Protein AF-A0A523ZE19-F1 (afdb_monomer)

Foldseek 3Di:
DAAQPLLQVLLCLQQVVLLVVLVCCCVPNDPVHNVVSVLSNVRNVLSVQSNCLRHDVDPCSLVSLVVSLVVLVVSLVVCCVPPNCVVVVSSVSSSVSSCVSSCVPPND

Mean predicted aligned error: 6.51 Å

Radius of gyration: 14.27 Å; Cα contacts (8 Å, |Δi|>4): 145; chains: 1; bounding box: 32×23×43 Å

Sequence (108 aa):
MGVSWTGLIGGLLGLGPLAAVGIEFLVNPPDEGRALAALPLAMSVVYLPAIWASVSATPRRRAVLRGVVAVSIAMVFVSLPFLGATLAVILIPATALLAIAGRLAFGR

Nearest PDB structures (foldseek):
  3kav-assembly1_A  TM=5.479E-01  e=4.622E+00  Pseudomonas aeruginosa
  3kaw-assembly1_A  TM=5.008E-01  e=4.185E+00  Pseudomonas aeruginosa
  2kx9-assembly1_A  TM=2.964E-01  e=6.880E+00  Escherichia coli K-12

pLDDT: mean 80.59, std 8.83, range [47.47, 92.25]

Solvent-accessible surface area (backbone atoms only — not comparable to full-atom values): 5437 Å² total; per-residue (Å²): 139,78,63,35,66,50,22,31,52,13,16,46,48,36,20,51,60,28,38,50,54,14,50,42,21,60,77,59,48,53,97,88,34,48,72,62,16,55,55,36,38,58,58,16,55,57,23,49,62,29,33,48,40,14,66,44,91,47,98,54,30,49,60,47,24,44,50,40,31,55,50,47,54,52,45,49,69,64,38,42,89,80,61,40,71,69,53,45,69,46,45,51,59,15,36,51,33,20,27,46,54,30,46,73,45,95,53,129

Secondary structure (DSSP, 8-state):
----HHHHHHHHHHHHHHHHHHHHHHHS--TT-GGGGHHHHHHHHTTHHHHHHHHS--TTHHHHHHHHHHHHHHHHHHHHHHH-HHHHHHHHHHHHHHHHHTTSSS--

Structure (mmCIF, N/CA/C/O backbone):
data_AF-A0A523ZE19-F1
#
_entry.id   AF-A0A523ZE19-F1
#
loop_
_atom_site.group_PDB
_atom_site.id
_atom_site.type_symbol
_atom_site.label_atom_id
_atom_site.label_alt_id
_atom_site.label_comp_id
_atom_site.label_asym_id
_atom_site.label_entity_id
_atom_site.label_seq_id
_atom_site.pdbx_PDB_ins_code
_atom_site.Cartn_x
_atom_site.Cartn_y
_atom_site.Cartn_z
_atom_site.occupancy
_atom_site.B_iso_or_equiv
_atom_site.auth_seq_id
_atom_site.auth_comp_id
_atom_site.auth_asym_id
_atom_site.auth_atom_id
_atom_site.pdbx_PDB_model_num
ATOM 1 N N . MET A 1 1 ? -12.478 10.529 18.650 1.00 52.69 1 MET A N 1
ATOM 2 C CA . MET A 1 1 ? -12.207 9.547 17.574 1.00 52.69 1 MET A CA 1
ATOM 3 C C . MET A 1 1 ? -11.014 10.062 16.787 1.00 52.69 1 MET A C 1
ATOM 5 O O . MET A 1 1 ? -11.136 11.110 16.177 1.00 52.69 1 MET A O 1
ATOM 9 N N . GLY A 1 2 ? -9.845 9.432 16.931 1.00 75.12 2 GLY A N 1
ATOM 10 C CA . GLY A 1 2 ? -8.565 10.002 16.490 1.00 75.12 2 GLY A CA 1
ATOM 11 C C . GLY A 1 2 ? -7.973 9.343 15.244 1.00 75.12 2 GLY A C 1
ATOM 12 O O . GLY A 1 2 ? -8.321 8.208 14.896 1.00 75.12 2 GLY A O 1
ATOM 13 N N . VAL A 1 3 ? -7.051 10.061 14.605 1.00 81.44 3 VAL A N 1
ATOM 14 C CA . VAL A 1 3 ? -6.227 9.604 13.476 1.00 81.44 3 VAL A CA 1
ATOM 15 C C . VAL A 1 3 ? -5.466 8.318 13.842 1.00 81.44 3 VAL A C 1
ATOM 17 O O . VAL A 1 3 ? -4.951 8.192 14.953 1.00 81.44 3 VAL A O 1
ATOM 20 N N . SER A 1 4 ? -5.392 7.338 12.928 1.00 81.94 4 S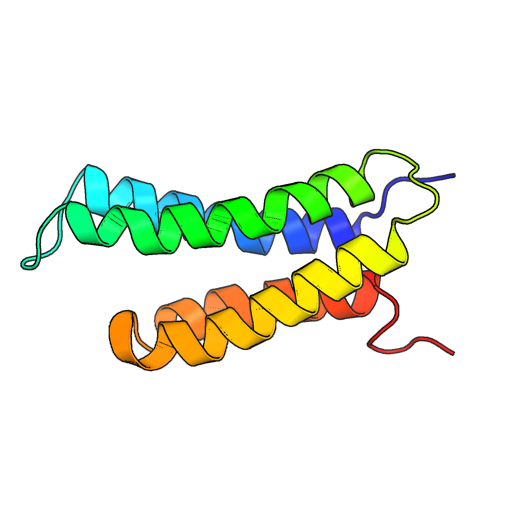ER A N 1
ATOM 21 C CA . SER A 1 4 ? -4.438 6.218 13.064 1.00 81.94 4 SER A CA 1
ATOM 22 C C . SER A 1 4 ? -3.067 6.695 12.638 1.00 81.94 4 SER A C 1
ATOM 24 O O . SER A 1 4 ? -2.780 6.692 11.447 1.00 81.94 4 SER A O 1
ATOM 26 N N . TRP A 1 5 ? -2.187 7.027 13.574 1.00 84.00 5 TRP A N 1
ATOM 27 C CA . TRP A 1 5 ? -0.796 7.288 13.200 1.00 84.00 5 TRP A CA 1
ATOM 28 C C . TRP A 1 5 ? -0.139 6.045 12.589 1.00 84.00 5 TRP A C 1
ATOM 30 O O . TRP A 1 5 ? 0.483 6.134 11.541 1.00 84.00 5 TRP A O 1
ATOM 40 N N . THR A 1 6 ? -0.392 4.858 13.147 1.00 84.38 6 THR A N 1
ATOM 41 C CA . THR A 1 6 ? 0.131 3.584 12.617 1.00 84.38 6 THR A CA 1
ATOM 42 C C . THR A 1 6 ? -0.385 3.242 11.220 1.00 84.38 6 THR A C 1
ATOM 44 O O . THR A 1 6 ? 0.389 2.851 10.354 1.00 84.38 6 THR A O 1
ATOM 47 N N . GLY A 1 7 ? -1.688 3.413 10.983 1.00 82.00 7 GLY A N 1
ATOM 48 C CA . GLY A 1 7 ? -2.305 3.144 9.682 1.00 82.00 7 GLY A CA 1
ATOM 49 C C . GLY A 1 7 ? -1.900 4.173 8.629 1.00 82.00 7 GLY A C 1
ATOM 50 O O . GLY A 1 7 ? -1.692 3.813 7.475 1.00 82.00 7 GLY A O 1
ATOM 51 N N . LEU A 1 8 ? -1.718 5.432 9.040 1.00 86.00 8 LEU A N 1
ATOM 52 C CA . LEU A 1 8 ? -1.244 6.499 8.168 1.00 86.00 8 LEU A CA 1
ATOM 53 C C . LEU A 1 8 ? 0.208 6.257 7.752 1.00 86.00 8 LEU A C 1
ATOM 55 O O . LEU A 1 8 ? 0.499 6.278 6.563 1.00 86.00 8 LEU A O 1
ATOM 59 N N . ILE A 1 9 ? 1.094 5.962 8.708 1.00 86.31 9 ILE A N 1
ATOM 60 C CA . ILE A 1 9 ? 2.505 5.661 8.429 1.00 86.31 9 ILE A CA 1
ATOM 61 C C . ILE A 1 9 ? 2.616 4.406 7.557 1.00 86.31 9 ILE A C 1
ATOM 63 O O . ILE A 1 9 ? 3.327 4.433 6.559 1.00 86.31 9 ILE A O 1
ATOM 67 N N . GLY A 1 10 ? 1.878 3.335 7.871 1.00 84.81 10 GLY A N 1
ATOM 68 C CA . GLY A 1 10 ? 1.862 2.122 7.047 1.00 84.81 10 GLY A CA 1
ATOM 69 C C . GLY A 1 10 ? 1.340 2.369 5.627 1.00 84.81 10 GLY A C 1
ATOM 70 O O . GLY A 1 10 ? 1.920 1.876 4.663 1.00 84.81 10 GLY A O 1
ATOM 71 N N . GLY A 1 11 ? 0.291 3.184 5.483 1.00 85.19 11 GLY A N 1
ATOM 72 C CA . GLY A 1 11 ? -0.246 3.583 4.182 1.00 85.19 11 GLY A CA 1
ATOM 73 C C . GLY A 1 11 ? 0.736 4.426 3.366 1.00 85.19 11 GLY A C 1
ATOM 74 O O . GLY A 1 11 ? 0.937 4.159 2.186 1.00 85.19 11 GLY A O 1
ATOM 75 N N . LEU A 1 12 ? 1.392 5.404 3.992 1.00 88.88 12 LEU A N 1
ATOM 76 C CA . LEU A 1 12 ? 2.381 6.261 3.334 1.00 88.88 12 LEU A CA 1
ATOM 77 C C . LEU A 1 12 ? 3.662 5.503 2.967 1.00 88.88 12 LEU A C 1
ATOM 79 O O . LEU A 1 12 ? 4.198 5.728 1.887 1.00 88.88 12 LEU A O 1
ATOM 83 N N . LEU A 1 13 ? 4.125 4.584 3.819 1.00 86.81 13 LEU A N 1
ATOM 84 C CA . LEU A 1 13 ? 5.277 3.725 3.522 1.00 86.81 13 LEU A CA 1
ATOM 85 C C . LEU A 1 13 ? 4.996 2.725 2.401 1.00 86.81 13 LEU A C 1
ATOM 87 O O . LEU A 1 13 ? 5.922 2.354 1.691 1.00 86.81 13 LEU A O 1
ATOM 91 N N . GLY A 1 14 ? 3.745 2.294 2.232 1.00 84.50 14 GLY A N 1
ATOM 92 C CA . GLY A 1 14 ? 3.349 1.500 1.072 1.00 84.50 14 GLY A CA 1
ATOM 93 C C . GLY A 1 14 ? 3.256 2.348 -0.194 1.00 84.50 14 GLY A C 1
ATOM 94 O O . GLY A 1 14 ? 3.806 1.986 -1.227 1.00 84.50 14 GLY A O 1
ATOM 95 N N . LEU A 1 15 ? 2.603 3.510 -0.111 1.00 89.88 15 LEU A N 1
ATOM 96 C CA . LEU A 1 15 ? 2.358 4.373 -1.265 1.00 89.88 15 LEU A CA 1
ATOM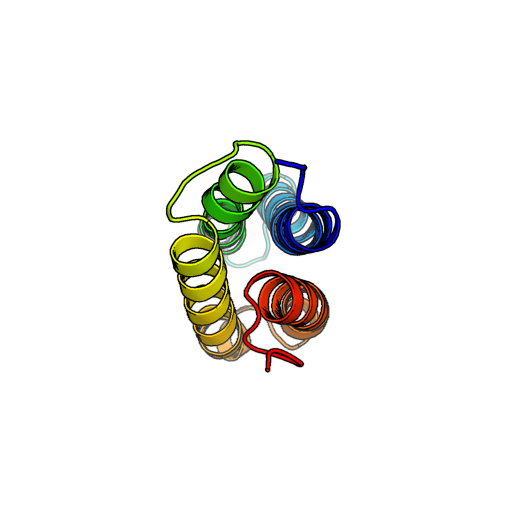 97 C C . LEU A 1 15 ? 3.634 5.026 -1.805 1.00 89.88 15 LEU A C 1
ATOM 99 O O . LEU A 1 15 ? 3.882 4.968 -3.004 1.00 89.88 15 LEU A O 1
ATOM 103 N N . GLY A 1 16 ? 4.415 5.673 -0.939 1.00 89.88 16 GLY A N 1
ATOM 104 C CA . GLY A 1 16 ? 5.497 6.578 -1.333 1.00 89.88 16 GLY A CA 1
ATOM 105 C C . GLY A 1 16 ? 6.568 5.908 -2.196 1.00 89.88 16 GLY A C 1
ATOM 106 O O . GLY A 1 16 ? 6.769 6.338 -3.330 1.00 89.88 16 GLY A O 1
ATOM 107 N N . PRO A 1 17 ? 7.224 4.840 -1.714 1.00 87.81 17 PRO A N 1
ATOM 108 C CA . PRO A 1 17 ? 8.251 4.145 -2.480 1.00 87.81 17 PRO A CA 1
ATOM 109 C C . PRO A 1 17 ? 7.714 3.513 -3.772 1.00 87.81 17 PRO A C 1
ATOM 111 O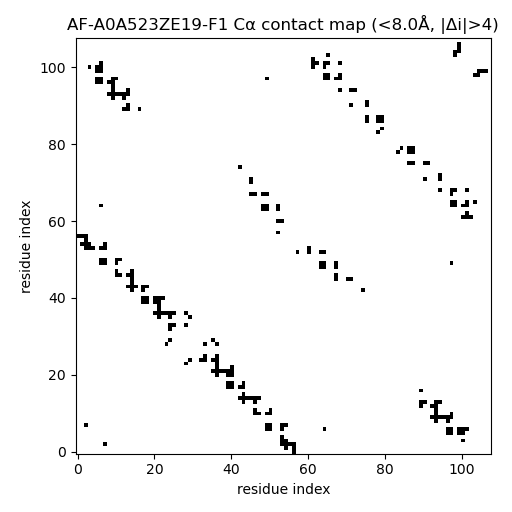 O . PRO A 1 17 ? 8.375 3.592 -4.799 1.00 87.81 17 PRO A O 1
ATOM 114 N N . LEU A 1 18 ? 6.502 2.940 -3.763 1.00 88.25 18 LEU A N 1
ATOM 115 C CA . LEU A 1 18 ? 5.892 2.369 -4.973 1.00 88.25 18 LEU A CA 1
ATOM 116 C C . LEU A 1 18 ? 5.584 3.439 -6.024 1.00 88.25 18 LEU A C 1
ATOM 118 O O . LEU A 1 18 ? 5.856 3.247 -7.207 1.00 88.25 18 LEU A O 1
ATOM 122 N N . ALA A 1 19 ? 5.051 4.583 -5.594 1.00 87.69 19 ALA A N 1
ATOM 123 C CA . ALA A 1 19 ? 4.826 5.717 -6.477 1.00 87.69 19 ALA A CA 1
ATOM 124 C C . ALA A 1 19 ? 6.154 6.253 -7.033 1.00 87.69 19 ALA A C 1
ATOM 126 O O . ALA A 1 19 ? 6.238 6.530 -8.226 1.00 87.69 19 ALA A O 1
ATOM 127 N N . ALA A 1 20 ? 7.198 6.340 -6.200 1.00 88.50 20 ALA A N 1
ATOM 128 C CA . ALA A 1 20 ? 8.527 6.774 -6.622 1.00 88.50 20 ALA A CA 1
ATOM 129 C C . ALA A 1 20 ? 9.127 5.845 -7.690 1.00 88.50 20 ALA A C 1
ATOM 131 O O . ALA A 1 20 ? 9.529 6.337 -8.740 1.00 88.50 20 ALA A O 1
ATOM 132 N N . VAL A 1 21 ? 9.096 4.523 -7.478 1.00 86.69 21 VAL A N 1
ATOM 133 C CA . VAL A 1 21 ? 9.564 3.526 -8.464 1.00 86.69 21 VAL A CA 1
ATOM 134 C C . VAL A 1 21 ? 8.767 3.623 -9.768 1.00 86.69 21 VAL A C 1
ATOM 136 O O . VAL A 1 21 ? 9.329 3.588 -10.858 1.00 86.69 21 VAL A O 1
ATOM 139 N N . GLY A 1 22 ? 7.447 3.791 -9.678 1.00 86.38 22 GLY A N 1
ATOM 140 C CA . GLY A 1 22 ? 6.612 3.968 -10.862 1.00 86.38 22 GLY A CA 1
ATOM 141 C C . GLY A 1 22 ? 6.926 5.238 -11.650 1.00 86.38 22 GLY A C 1
ATOM 142 O O . GLY A 1 22 ? 6.977 5.203 -12.877 1.00 86.38 22 GLY A O 1
ATOM 143 N N . ILE A 1 23 ? 7.183 6.351 -10.963 1.00 89.94 23 ILE A N 1
ATOM 144 C CA . ILE A 1 23 ? 7.613 7.601 -11.602 1.00 89.94 23 ILE A CA 1
ATOM 145 C C . ILE A 1 23 ? 9.004 7.434 -12.224 1.00 89.94 23 ILE A C 1
ATOM 147 O O . ILE A 1 23 ? 9.218 7.879 -13.350 1.00 89.94 23 ILE A O 1
ATOM 151 N N . GLU A 1 24 ? 9.927 6.759 -11.539 1.00 87.06 24 GLU A N 1
ATOM 152 C CA . GLU A 1 24 ? 11.260 6.460 -12.062 1.00 87.06 24 GLU A CA 1
ATOM 153 C C . GLU A 1 24 ? 11.175 5.682 -13.379 1.00 87.06 24 GLU A C 1
ATOM 155 O O . GLU A 1 24 ? 11.774 6.107 -14.361 1.00 87.06 24 GLU A O 1
ATOM 160 N N . PHE A 1 25 ? 10.339 4.644 -13.456 1.00 87.38 25 PHE A N 1
ATOM 161 C CA . PHE A 1 25 ? 10.142 3.863 -14.685 1.00 87.38 25 PHE A CA 1
ATOM 162 C C . PHE A 1 25 ? 9.468 4.658 -15.820 1.00 87.38 25 PHE A C 1
ATOM 164 O O . PHE A 1 25 ? 9.591 4.294 -16.991 1.00 87.38 25 PHE A O 1
ATOM 171 N N . LEU A 1 26 ? 8.747 5.745 -15.517 1.00 87.88 26 LEU A N 1
ATOM 172 C CA . LEU A 1 26 ? 8.225 6.659 -16.542 1.00 87.88 26 LEU A CA 1
ATOM 173 C C . LEU A 1 26 ? 9.319 7.585 -17.087 1.00 87.88 26 LEU A C 1
ATOM 175 O O . LEU A 1 26 ? 9.378 7.816 -18.301 1.0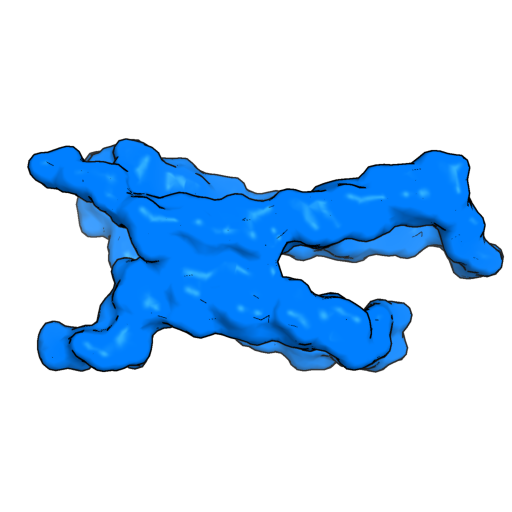0 87.88 26 LEU A O 1
ATOM 179 N N . VAL A 1 27 ? 10.151 8.125 -16.193 1.00 91.31 27 VAL A N 1
ATOM 180 C CA . VAL A 1 27 ? 11.199 9.105 -16.517 1.00 91.31 27 VAL A CA 1
ATOM 181 C C . VAL A 1 27 ? 12.399 8.423 -17.177 1.00 91.31 27 VAL A C 1
ATOM 183 O O . VAL A 1 27 ? 12.809 8.835 -18.260 1.00 91.31 27 VAL A O 1
ATOM 186 N N . ASN A 1 28 ? 12.894 7.348 -16.565 1.00 89.25 28 ASN A N 1
ATOM 187 C CA . ASN A 1 28 ? 14.024 6.532 -16.999 1.00 89.25 28 ASN A CA 1
ATOM 188 C C . ASN A 1 28 ? 13.545 5.083 -17.180 1.00 89.25 28 ASN A C 1
ATOM 190 O O . ASN A 1 28 ? 13.661 4.273 -16.258 1.00 89.25 28 ASN A O 1
ATOM 194 N N . PRO A 1 29 ? 12.938 4.759 -18.335 1.00 83.69 29 PRO A N 1
ATOM 195 C CA . PRO A 1 29 ? 12.361 3.445 -18.540 1.00 83.69 29 PRO A CA 1
ATOM 196 C C . PRO A 1 29 ? 13.421 2.343 -18.521 1.00 83.69 29 PRO A C 1
ATOM 198 O O . PRO A 1 29 ? 14.500 2.540 -19.084 1.00 83.69 29 PRO A O 1
ATOM 201 N N . PRO A 1 30 ? 13.096 1.182 -17.930 1.00 78.62 30 PRO A N 1
ATOM 202 C CA . PRO A 1 30 ? 13.923 -0.009 -18.056 1.00 78.62 30 PRO A CA 1
ATOM 203 C C . PRO A 1 30 ? 13.892 -0.533 -19.501 1.00 78.62 30 PRO A C 1
ATOM 205 O O . PRO A 1 30 ? 13.093 -0.067 -20.322 1.00 78.62 30 PRO A O 1
ATOM 208 N N . ASP A 1 31 ? 14.742 -1.512 -19.812 1.00 80.44 31 ASP A N 1
ATOM 209 C CA . ASP A 1 31 ? 14.881 -2.076 -21.164 1.00 80.44 31 ASP A CA 1
ATOM 210 C C . ASP A 1 31 ? 13.552 -2.630 -21.715 1.00 80.44 31 ASP A C 1
ATOM 212 O O . ASP A 1 31 ? 13.297 -2.572 -22.920 1.00 80.44 31 ASP A O 1
ATOM 216 N N . GLU A 1 32 ? 12.652 -3.096 -20.843 1.00 78.19 32 GLU A N 1
ATOM 217 C CA . GLU A 1 32 ? 11.313 -3.571 -21.212 1.00 78.19 32 GLU A CA 1
ATOM 218 C C . GLU A 1 32 ? 10.294 -2.436 -21.475 1.00 78.19 32 GLU A C 1
ATOM 220 O O . GLU A 1 32 ? 9.150 -2.686 -21.870 1.00 78.19 32 GLU A O 1
ATOM 225 N N . GLY A 1 33 ? 10.695 -1.177 -21.284 1.00 81.69 33 GLY A N 1
ATOM 226 C CA . GLY A 1 33 ? 9.943 0.025 -21.630 1.00 81.69 33 GLY A CA 1
ATOM 227 C C . GLY A 1 33 ? 9.064 0.609 -20.515 1.00 81.69 33 GLY A C 1
ATOM 228 O O . GLY A 1 33 ? 8.840 0.033 -19.451 1.00 81.69 33 GLY A O 1
ATOM 229 N N . ARG A 1 34 ? 8.493 1.795 -20.790 1.00 84.00 34 ARG A N 1
ATOM 230 C CA . ARG A 1 34 ? 7.665 2.581 -19.843 1.00 84.00 34 ARG A CA 1
ATOM 231 C C . ARG A 1 34 ? 6.401 1.868 -19.361 1.00 84.00 34 ARG A C 1
ATOM 233 O O . ARG A 1 34 ? 5.831 2.263 -18.348 1.00 84.00 34 ARG A O 1
ATOM 240 N N . ALA A 1 35 ? 5.938 0.846 -20.079 1.00 84.50 35 ALA A N 1
ATOM 241 C CA . ALA A 1 35 ? 4.736 0.100 -19.713 1.00 84.50 35 ALA A CA 1
ATOM 242 C C . ALA A 1 35 ? 4.870 -0.570 -18.334 1.00 84.50 35 ALA A C 1
ATOM 244 O O . ALA A 1 35 ? 3.880 -0.675 -17.609 1.00 84.50 35 ALA A O 1
ATOM 245 N N . LEU A 1 36 ? 6.093 -0.937 -17.930 1.00 81.44 36 LEU A N 1
ATOM 246 C CA . LEU A 1 36 ? 6.347 -1.507 -16.608 1.00 81.44 36 LEU A CA 1
ATOM 247 C C . LEU A 1 36 ? 6.061 -0.538 -15.458 1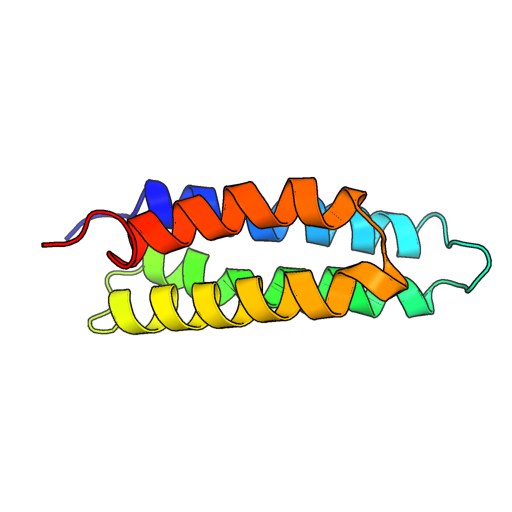.00 81.44 36 LEU A C 1
ATOM 249 O O . LEU A 1 36 ? 5.788 -1.004 -14.355 1.00 81.44 36 LEU A O 1
ATOM 253 N N . ALA A 1 37 ? 6.032 0.779 -15.691 1.00 84.69 37 ALA A N 1
ATOM 254 C CA . ALA A 1 37 ? 5.661 1.760 -14.670 1.00 84.69 37 ALA A CA 1
ATOM 255 C C . ALA A 1 37 ? 4.220 1.592 -14.164 1.00 84.69 37 ALA A C 1
ATOM 257 O O . ALA A 1 37 ? 3.914 1.946 -13.023 1.00 84.69 37 ALA A O 1
ATOM 258 N N . ALA A 1 38 ? 3.327 1.034 -14.988 1.00 85.94 38 ALA A N 1
ATOM 259 C CA . ALA A 1 38 ? 1.928 0.844 -14.620 1.00 85.94 38 ALA A CA 1
ATOM 260 C C . ALA A 1 38 ? 1.770 -0.069 -13.395 1.00 85.94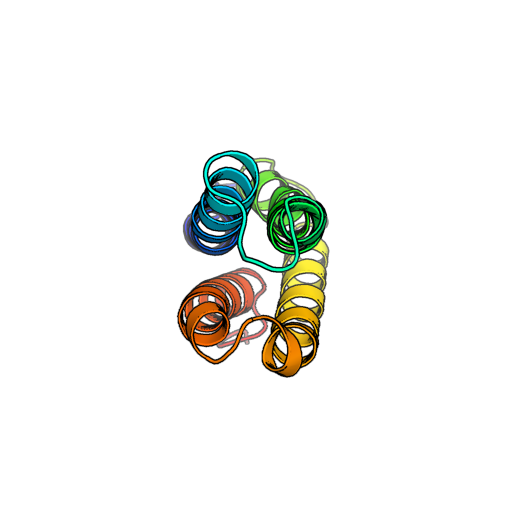 38 ALA A C 1
ATOM 262 O O . ALA A 1 38 ? 0.869 0.142 -12.586 1.00 85.94 38 ALA A O 1
ATOM 263 N N . LEU A 1 39 ? 2.661 -1.051 -13.233 1.00 84.31 39 LEU A N 1
ATOM 264 C CA . LEU A 1 39 ? 2.599 -2.034 -12.157 1.00 84.31 39 LEU A CA 1
ATOM 265 C C . LEU A 1 39 ? 2.854 -1.419 -10.762 1.00 84.31 39 LEU A C 1
ATOM 267 O O . LEU A 1 39 ? 1.943 -1.474 -9.933 1.00 84.31 39 LEU A O 1
ATOM 271 N N . PRO A 1 40 ? 4.006 -0.781 -10.472 1.00 85.00 40 PRO A N 1
ATOM 272 C CA . PRO A 1 40 ? 4.247 -0.129 -9.184 1.00 85.00 40 PRO A CA 1
ATOM 273 C C . PRO A 1 40 ? 3.273 1.033 -8.921 1.00 85.00 40 PRO A C 1
ATOM 275 O O . PRO A 1 40 ? 2.822 1.203 -7.786 1.00 85.00 40 PRO A O 1
ATOM 278 N N . LEU A 1 41 ? 2.849 1.775 -9.954 1.00 88.06 41 LEU A N 1
ATOM 279 C CA . LEU A 1 41 ? 1.822 2.813 -9.799 1.00 88.06 41 LEU A CA 1
ATOM 280 C C . LEU A 1 41 ? 0.474 2.219 -9.375 1.00 88.06 41 LEU A C 1
ATOM 282 O O . LEU A 1 41 ? -0.112 2.691 -8.399 1.00 88.06 41 LEU A O 1
ATOM 286 N N . ALA A 1 42 ? 0.003 1.158 -10.034 1.00 88.19 42 ALA A N 1
ATOM 287 C CA . ALA A 1 42 ? -1.232 0.474 -9.649 1.00 88.19 42 ALA A CA 1
ATOM 288 C C . ALA A 1 42 ? -1.144 -0.108 -8.229 1.00 88.19 42 ALA A C 1
ATOM 290 O O . ALA A 1 42 ? -2.106 -0.019 -7.463 1.00 88.19 42 ALA A O 1
ATOM 291 N N . MET A 1 43 ? 0.019 -0.642 -7.844 1.00 86.38 43 MET A N 1
ATOM 292 C CA . MET A 1 43 ? 0.263 -1.117 -6.480 1.00 86.38 43 MET A CA 1
ATOM 293 C C . MET A 1 43 ? 0.190 0.014 -5.447 1.00 86.38 43 MET A C 1
ATOM 295 O O . MET A 1 43 ? -0.410 -0.161 -4.387 1.00 86.38 43 MET A O 1
ATOM 299 N N . SER A 1 44 ? 0.720 1.199 -5.760 1.00 89.06 44 SER A N 1
ATOM 300 C CA . SER A 1 44 ? 0.686 2.352 -4.848 1.00 89.06 44 SER A CA 1
ATOM 301 C C . SER A 1 44 ? -0.745 2.816 -4.520 1.00 89.06 44 SER A C 1
ATOM 303 O O . SER A 1 44 ? -1.039 3.188 -3.381 1.00 89.06 44 SER A O 1
ATOM 305 N N . VAL A 1 45 ? -1.668 2.715 -5.486 1.00 92.25 45 VAL A N 1
ATOM 306 C CA . VAL A 1 45 ? -3.074 3.138 -5.346 1.00 92.25 45 VAL A CA 1
ATOM 307 C C . VAL A 1 45 ? -3.817 2.322 -4.285 1.00 92.25 45 VAL A C 1
ATOM 309 O O . VAL A 1 45 ? -4.698 2.853 -3.604 1.00 92.25 45 VAL A O 1
ATOM 312 N N . VAL A 1 46 ? -3.428 1.062 -4.066 1.00 89.31 46 VAL A N 1
ATOM 313 C CA . VAL A 1 46 ? -4.033 0.177 -3.052 1.00 89.31 46 VAL A CA 1
ATOM 314 C C . VAL A 1 46 ? -3.900 0.726 -1.630 1.00 89.31 46 VAL A C 1
ATOM 316 O O . VAL A 1 46 ? -4.708 0.395 -0.760 1.00 89.31 46 VAL A O 1
ATOM 319 N N . TYR A 1 47 ? -2.935 1.611 -1.383 1.00 87.44 47 TYR A N 1
ATOM 320 C CA . TYR A 1 47 ? -2.717 2.212 -0.070 1.00 87.44 47 TYR A CA 1
ATOM 321 C C . TYR A 1 47 ? -3.580 3.459 0.191 1.00 87.44 47 TYR A C 1
ATOM 323 O O . TYR A 1 47 ? -3.753 3.842 1.352 1.00 87.44 47 TYR A O 1
ATOM 331 N N . LEU A 1 48 ? -4.194 4.062 -0.837 1.00 90.19 48 LEU A N 1
ATOM 332 C CA . LEU A 1 48 ? -5.052 5.247 -0.681 1.00 90.19 48 LEU A CA 1
ATOM 333 C C . LEU A 1 48 ? -6.246 5.015 0.265 1.00 90.19 48 LEU A C 1
ATOM 335 O O . LEU A 1 48 ? -6.464 5.851 1.148 1.00 90.19 48 LEU A O 1
ATOM 339 N N . PRO A 1 49 ? -6.991 3.890 0.190 1.00 87.69 49 PRO A N 1
ATOM 340 C CA . PRO A 1 49 ? -8.059 3.600 1.144 1.00 87.69 49 PRO A CA 1
ATOM 341 C C . PRO A 1 49 ? -7.565 3.478 2.591 1.00 87.69 49 PRO A C 1
ATOM 343 O O . PRO A 1 49 ? -8.281 3.875 3.511 1.00 87.69 49 PRO A O 1
ATOM 346 N N . ALA A 1 50 ? -6.349 2.962 2.816 1.00 85.94 50 ALA A N 1
ATOM 347 C CA . ALA A 1 50 ? -5.765 2.870 4.156 1.00 85.94 50 ALA A CA 1
ATOM 348 C C . ALA A 1 50 ? -5.394 4.247 4.715 1.00 85.94 50 ALA A C 1
ATOM 350 O O . ALA A 1 50 ? -5.662 4.515 5.890 1.00 85.94 50 ALA A O 1
ATOM 351 N N . ILE A 1 51 ? -4.836 5.131 3.883 1.00 87.31 51 ILE A N 1
ATOM 352 C CA . ILE A 1 51 ? -4.553 6.527 4.246 1.00 87.31 51 ILE A CA 1
ATOM 353 C C . ILE A 1 51 ? -5.865 7.236 4.591 1.00 87.31 51 ILE A C 1
ATOM 355 O O . ILE A 1 51 ? -6.003 7.781 5.687 1.00 87.31 51 ILE A O 1
ATOM 359 N N . TRP A 1 52 ? -6.869 7.135 3.716 1.00 88.56 52 TRP A N 1
ATOM 360 C CA . TRP A 1 52 ? -8.185 7.730 3.939 1.00 88.56 52 TRP A CA 1
ATOM 361 C C . TRP A 1 52 ? -8.834 7.232 5.232 1.00 88.56 52 TRP A C 1
ATOM 363 O O . TRP A 1 52 ? -9.224 8.035 6.074 1.00 88.56 52 TRP A O 1
ATOM 373 N N . ALA A 1 53 ? -8.904 5.915 5.440 1.00 85.75 53 ALA A N 1
ATOM 374 C CA . ALA A 1 53 ? -9.480 5.330 6.651 1.00 85.75 53 ALA A CA 1
ATOM 375 C C . ALA A 1 53 ? -8.671 5.663 7.920 1.00 85.75 53 ALA A C 1
ATOM 377 O O . ALA A 1 53 ? -9.187 5.586 9.040 1.00 85.75 53 ALA A O 1
ATOM 378 N N . SER A 1 54 ? -7.396 6.023 7.775 1.00 83.81 54 SER A N 1
ATOM 379 C CA . SER A 1 54 ? -6.552 6.449 8.890 1.00 83.81 54 SER A CA 1
ATOM 380 C C . SER A 1 54 ? -6.816 7.892 9.308 1.00 83.81 54 SER A C 1
ATOM 382 O O . SER A 1 54 ? -6.758 8.160 10.510 1.00 83.81 54 SER A O 1
ATOM 384 N N . VAL A 1 55 ? -7.154 8.780 8.368 1.00 86.75 55 VAL A N 1
ATOM 385 C CA . VAL A 1 55 ? -7.442 10.205 8.622 1.00 86.75 55 VAL A CA 1
ATOM 386 C C . VAL A 1 55 ? -8.930 10.444 8.904 1.00 86.75 55 VAL A C 1
ATOM 388 O O . VAL A 1 55 ? -9.278 11.095 9.887 1.00 86.75 55 VAL A O 1
ATOM 391 N N . SER A 1 56 ? -9.816 9.865 8.096 1.00 81.69 56 SER A N 1
ATOM 392 C CA . SER A 1 56 ? -11.266 10.022 8.212 1.00 81.69 56 SER A CA 1
ATOM 393 C C . SER A 1 56 ? -11.850 8.993 9.180 1.00 81.69 56 SER A C 1
ATOM 395 O O . SER A 1 56 ? -11.702 7.782 8.992 1.00 81.69 56 SER A O 1
ATOM 397 N N . ALA A 1 57 ? -12.555 9.465 10.213 1.00 67.44 57 ALA A N 1
ATOM 398 C CA . ALA A 1 57 ? -13.233 8.626 11.200 1.00 67.44 57 ALA A CA 1
ATOM 399 C C . ALA A 1 57 ? -14.380 7.823 10.553 1.00 67.44 57 ALA A C 1
ATOM 401 O O . ALA A 1 57 ? -15.539 8.225 10.564 1.00 67.44 57 ALA A O 1
ATOM 402 N N . THR A 1 58 ? -14.048 6.675 9.963 1.00 77.75 58 THR A N 1
ATOM 403 C CA . THR A 1 58 ? -14.999 5.794 9.276 1.00 77.75 58 THR A CA 1
ATOM 404 C C . THR A 1 58 ? -15.421 4.627 10.177 1.00 77.75 58 THR A C 1
ATOM 406 O O . THR A 1 58 ? -14.556 3.966 10.761 1.00 77.75 58 THR A O 1
ATOM 409 N N . PRO A 1 59 ? -16.723 4.269 10.238 1.00 77.94 59 PRO A N 1
ATOM 410 C CA . PRO A 1 59 ? -17.206 3.126 11.026 1.00 77.94 59 PRO A CA 1
ATOM 411 C C . PRO A 1 59 ? -16.563 1.793 10.616 1.00 77.94 59 PRO A C 1
ATOM 413 O O . PRO A 1 59 ? -16.384 0.892 11.431 1.00 77.94 59 PRO A O 1
ATOM 416 N N . ARG A 1 60 ? -16.173 1.674 9.340 1.00 82.38 60 ARG A N 1
ATOM 417 C CA . ARG A 1 60 ? -15.574 0.469 8.743 1.00 82.38 60 ARG A CA 1
ATOM 418 C C . ARG A 1 60 ? -14.042 0.490 8.684 1.00 82.38 60 ARG A C 1
ATOM 420 O O . ARG A 1 60 ? -13.458 -0.356 8.012 1.00 82.38 60 ARG A O 1
ATOM 427 N N . ARG A 1 61 ? -13.370 1.396 9.404 1.00 80.50 61 ARG A N 1
ATOM 428 C CA . ARG A 1 61 ? -11.905 1.571 9.359 1.00 80.50 61 ARG A CA 1
ATOM 429 C C . ARG A 1 61 ? -11.115 0.267 9.496 1.00 80.50 61 ARG A C 1
ATOM 431 O O . ARG A 1 61 ? -10.201 0.024 8.717 1.00 80.50 61 ARG A O 1
ATOM 438 N N . ARG A 1 62 ? -11.482 -0.601 10.448 1.00 80.44 62 ARG A N 1
ATOM 439 C CA . ARG A 1 62 ? -10.798 -1.896 10.635 1.00 80.44 62 ARG A CA 1
ATOM 440 C C . ARG A 1 62 ? -10.954 -2.815 9.428 1.00 80.44 62 ARG A C 1
ATOM 442 O O . ARG A 1 62 ? -9.983 -3.444 9.037 1.00 80.44 62 ARG A O 1
ATOM 449 N N . ALA A 1 63 ? -12.144 -2.885 8.836 1.00 85.94 63 ALA A N 1
ATOM 450 C CA . ALA A 1 63 ? -12.379 -3.716 7.658 1.00 85.94 63 ALA A CA 1
ATOM 451 C C . ALA A 1 63 ? -11.557 -3.223 6.457 1.00 85.94 63 ALA A C 1
ATOM 453 O O . ALA A 1 63 ? -10.938 -4.036 5.778 1.00 85.94 63 ALA A O 1
ATOM 454 N N . VAL A 1 64 ? -11.475 -1.901 6.257 1.00 85.94 64 VAL A N 1
ATOM 455 C CA . VAL A 1 64 ? -10.655 -1.299 5.192 1.00 85.94 64 VAL A CA 1
ATOM 456 C C . VAL A 1 64 ? -9.175 -1.617 5.393 1.00 85.94 64 VAL A C 1
ATOM 458 O O . VAL A 1 64 ? -8.543 -2.135 4.481 1.00 85.94 64 VAL A O 1
ATOM 461 N N . LEU A 1 65 ? -8.631 -1.387 6.594 1.00 83.88 65 LEU A N 1
ATOM 462 C CA . LEU A 1 65 ? -7.222 -1.677 6.882 1.00 83.88 65 LEU A CA 1
ATOM 463 C C . LEU A 1 65 ? -6.893 -3.163 6.688 1.00 83.88 65 LEU A C 1
ATOM 465 O O . LEU A 1 65 ? -5.870 -3.482 6.096 1.00 83.88 65 LEU A O 1
ATOM 469 N N . ARG A 1 66 ? -7.774 -4.074 7.118 1.00 84.12 66 ARG A N 1
ATOM 470 C CA . ARG A 1 66 ? -7.604 -5.522 6.904 1.00 84.12 66 ARG A CA 1
ATOM 471 C C . ARG A 1 66 ? -7.638 -5.905 5.427 1.00 84.12 66 ARG A C 1
ATOM 473 O O . ARG A 1 66 ? -6.833 -6.728 5.007 1.00 84.12 66 ARG A O 1
ATOM 480 N N . GLY A 1 67 ? -8.540 -5.299 4.655 1.00 86.06 67 GLY A N 1
ATOM 481 C CA . GLY A 1 67 ? -8.602 -5.486 3.208 1.00 86.06 67 GLY A CA 1
ATOM 482 C C . GLY A 1 67 ? -7.308 -5.043 2.531 1.00 86.06 67 GLY A C 1
ATOM 483 O O . GLY A 1 67 ? -6.728 -5.813 1.773 1.00 86.06 67 GLY A O 1
ATOM 484 N N . VAL A 1 68 ? -6.802 -3.855 2.875 1.00 86.56 68 VAL A N 1
ATOM 485 C CA . VAL A 1 68 ? -5.529 -3.355 2.334 1.00 86.56 68 VAL A CA 1
ATOM 486 C C . VAL A 1 68 ? -4.370 -4.273 2.727 1.00 86.56 68 VAL A C 1
ATOM 488 O O . VAL A 1 68 ? -3.590 -4.631 1.857 1.00 86.56 68 VAL A O 1
ATOM 491 N N . VAL A 1 69 ? -4.297 -4.745 3.979 1.00 85.50 69 VAL A N 1
ATOM 492 C CA . VAL A 1 69 ? -3.279 -5.728 4.406 1.00 85.50 69 VAL A CA 1
ATOM 493 C C . VAL A 1 69 ? -3.333 -6.997 3.557 1.00 85.50 69 VAL A C 1
ATOM 495 O O . VAL A 1 69 ? -2.296 -7.451 3.087 1.00 85.50 69 VAL A O 1
ATOM 498 N N . ALA A 1 70 ? -4.522 -7.564 3.339 1.00 86.69 70 ALA A N 1
ATOM 499 C CA . ALA A 1 70 ? -4.671 -8.778 2.539 1.00 86.69 70 ALA A CA 1
ATOM 500 C C . ALA A 1 70 ? -4.194 -8.573 1.092 1.00 86.69 70 ALA A C 1
ATOM 502 O O . ALA A 1 70 ? -3.472 -9.416 0.557 1.00 86.69 70 ALA A O 1
ATOM 503 N N . VAL A 1 71 ? -4.536 -7.432 0.483 1.00 87.88 71 VAL A N 1
ATOM 504 C CA . VAL A 1 71 ? -4.070 -7.091 -0.868 1.00 87.88 71 VAL A CA 1
ATOM 505 C C . VAL A 1 71 ? -2.558 -6.857 -0.886 1.00 87.88 71 VAL A C 1
ATOM 507 O O . VAL A 1 71 ? -1.893 -7.366 -1.782 1.00 87.88 71 VAL A O 1
ATOM 510 N N . SER A 1 72 ? -1.988 -6.166 0.107 1.00 82.38 72 SER A N 1
ATOM 511 C CA . SER A 1 72 ? -0.537 -5.964 0.214 1.00 82.38 72 SER A CA 1
ATOM 512 C C . SER A 1 72 ? 0.221 -7.288 0.330 1.00 82.38 72 SER A C 1
ATOM 514 O O . SER A 1 72 ? 1.240 -7.460 -0.333 1.00 82.38 72 SER A O 1
ATOM 516 N N . ILE A 1 73 ? -0.294 -8.251 1.104 1.00 82.12 73 ILE A N 1
ATOM 517 C CA . ILE A 1 73 ? 0.288 -9.599 1.197 1.00 82.12 73 ILE A CA 1
ATOM 518 C C . ILE A 1 73 ? 0.267 -10.277 -0.176 1.00 82.12 73 ILE A C 1
ATOM 520 O O . ILE A 1 73 ? 1.304 -10.752 -0.633 1.00 82.12 73 ILE A O 1
ATOM 524 N N . ALA A 1 74 ? -0.881 -10.286 -0.859 1.00 85.44 74 ALA A N 1
ATOM 525 C CA . ALA A 1 74 ? -0.985 -10.865 -2.197 1.00 85.44 74 ALA A CA 1
ATOM 526 C C . ALA A 1 74 ? -0.024 -10.184 -3.190 1.00 85.44 74 ALA A C 1
ATOM 528 O O . ALA A 1 74 ? 0.640 -10.860 -3.974 1.00 85.44 74 ALA A O 1
ATOM 529 N N . MET A 1 75 ? 0.110 -8.858 -3.111 1.00 83.06 75 MET A N 1
ATOM 530 C CA . MET A 1 75 ? 1.029 -8.081 -3.942 1.00 83.06 75 MET A CA 1
ATOM 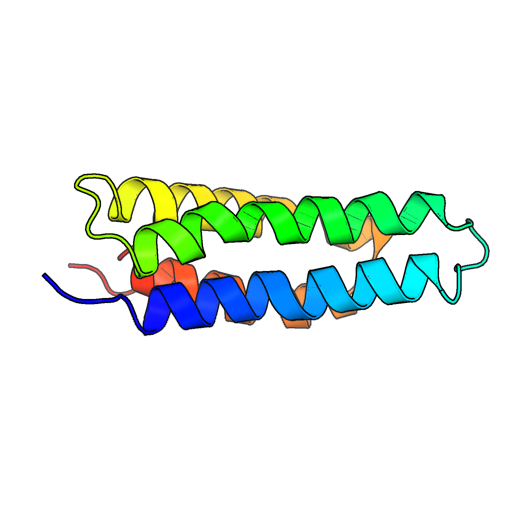531 C C . MET A 1 75 ? 2.491 -8.462 -3.735 1.00 83.06 75 MET A C 1
ATOM 533 O O . MET A 1 75 ? 3.208 -8.552 -4.726 1.00 83.06 75 MET A O 1
ATOM 537 N N . VAL A 1 76 ? 2.935 -8.745 -2.505 1.00 81.25 76 VAL A N 1
ATOM 538 C CA . VAL A 1 76 ? 4.305 -9.233 -2.259 1.00 81.25 76 VAL A CA 1
ATOM 539 C C . VAL A 1 76 ? 4.568 -10.502 -3.068 1.00 81.25 76 VAL A C 1
ATOM 541 O O . VAL A 1 76 ? 5.540 -10.550 -3.821 1.00 81.25 76 VAL A O 1
ATOM 544 N N . PHE A 1 77 ? 3.669 -11.488 -2.991 1.00 81.25 77 PHE A N 1
ATOM 545 C CA . PHE A 1 77 ? 3.812 -12.749 -3.725 1.00 81.25 77 PHE A CA 1
ATOM 546 C C . PHE A 1 77 ? 3.761 -12.570 -5.244 1.00 81.25 77 PHE A C 1
ATOM 548 O O . PHE A 1 77 ? 4.547 -13.192 -5.954 1.00 81.25 77 PHE A O 1
ATOM 555 N N . VAL A 1 78 ? 2.880 -11.699 -5.742 1.00 79.12 78 VAL A N 1
ATOM 556 C CA . VAL A 1 78 ? 2.771 -11.416 -7.181 1.00 79.12 78 VAL A CA 1
ATOM 557 C C . VAL A 1 78 ? 3.979 -10.632 -7.692 1.00 79.12 78 VAL A C 1
ATOM 559 O O . VAL A 1 78 ? 4.408 -10.870 -8.811 1.00 79.12 78 VAL A O 1
ATOM 562 N N . SER A 1 79 ? 4.541 -9.718 -6.897 1.00 71.44 79 SER A N 1
ATOM 563 C CA . SER A 1 79 ? 5.640 -8.833 -7.314 1.00 71.44 79 SER A CA 1
ATOM 564 C C . SER A 1 79 ? 7.003 -9.525 -7.399 1.00 71.44 79 SER A C 1
ATOM 566 O O . SER A 1 79 ? 7.820 -9.144 -8.234 1.00 71.44 79 SER A O 1
ATOM 568 N N . LEU A 1 80 ? 7.238 -10.552 -6.575 1.00 75.31 80 LEU A N 1
ATOM 569 C CA . LEU A 1 80 ? 8.502 -11.292 -6.491 1.00 75.31 80 LEU A CA 1
ATOM 570 C C . LEU A 1 80 ? 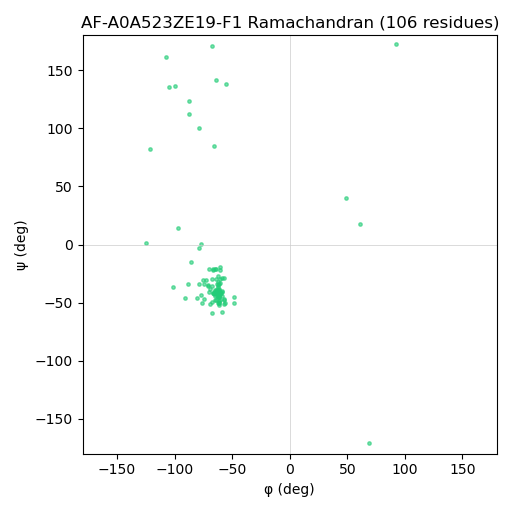9.075 -11.742 -7.851 1.00 75.31 80 LEU A C 1
ATOM 572 O O . LEU A 1 80 ? 10.247 -11.455 -8.095 1.00 75.31 80 LEU A O 1
ATOM 576 N N . PRO A 1 81 ? 8.306 -12.397 -8.746 1.00 74.75 81 PRO A N 1
ATOM 577 C CA . PRO A 1 81 ? 8.828 -12.837 -10.041 1.00 74.75 81 PRO A CA 1
ATOM 578 C C . PRO A 1 81 ? 9.130 -11.700 -11.029 1.00 74.75 81 PRO A C 1
ATOM 580 O O . PRO A 1 81 ? 9.904 -11.919 -11.953 1.00 74.75 81 PRO A O 1
ATOM 583 N N . PHE A 1 82 ? 8.540 -10.512 -10.861 1.00 69.00 82 PHE A N 1
ATOM 584 C CA . PHE A 1 82 ? 8.682 -9.412 -11.828 1.00 69.00 82 PHE A CA 1
ATOM 585 C C . PHE A 1 82 ? 9.684 -8.344 -11.389 1.00 69.00 82 PHE A C 1
ATOM 587 O O . PHE A 1 82 ? 10.370 -7.766 -12.220 1.00 69.00 82 PHE A O 1
ATOM 594 N N . LEU A 1 83 ? 9.735 -8.043 -10.091 1.00 68.25 83 LEU A N 1
ATOM 595 C CA . LEU A 1 83 ? 10.400 -6.847 -9.557 1.00 68.25 83 LEU A CA 1
ATOM 596 C C . LEU A 1 83 ? 11.449 -7.183 -8.482 1.00 68.25 83 LEU A C 1
ATOM 598 O O . LEU A 1 83 ? 12.101 -6.290 -7.938 1.00 68.25 83 LEU A O 1
ATOM 602 N N . GLY A 1 84 ? 11.638 -8.474 -8.191 1.00 70.69 84 GLY A N 1
ATOM 603 C CA . GLY A 1 84 ? 12.698 -8.977 -7.323 1.00 70.69 84 GLY A CA 1
ATOM 604 C C . GLY A 1 84 ? 12.542 -8.623 -5.839 1.00 70.69 84 GLY A C 1
ATOM 605 O O . GLY A 1 84 ? 11.515 -8.129 -5.370 1.00 70.69 84 GLY A O 1
ATOM 606 N N . ALA A 1 85 ? 13.597 -8.903 -5.068 1.00 69.62 85 ALA A N 1
ATOM 607 C CA . ALA A 1 85 ? 13.601 -8.758 -3.608 1.00 69.62 85 ALA A CA 1
ATOM 608 C C . ALA A 1 85 ? 13.488 -7.299 -3.125 1.00 69.62 85 ALA A C 1
ATOM 610 O O . ALA A 1 85 ? 13.063 -7.057 -1.994 1.00 69.62 85 ALA A O 1
ATOM 611 N N . THR A 1 86 ? 13.820 -6.323 -3.973 1.00 68.12 86 THR A N 1
ATOM 612 C CA . THR A 1 86 ? 13.796 -4.892 -3.638 1.00 68.12 86 THR A CA 1
ATOM 613 C C . THR A 1 86 ? 12.403 -4.431 -3.208 1.00 68.12 86 THR A C 1
ATOM 615 O O . THR A 1 86 ? 12.265 -3.710 -2.219 1.00 68.12 86 THR A O 1
ATOM 618 N N . LEU A 1 87 ? 11.347 -4.911 -3.875 1.00 67.00 87 LEU A N 1
ATOM 619 C CA . LEU A 1 87 ? 9.976 -4.584 -3.481 1.00 67.00 87 LEU A CA 1
ATOM 620 C C . LEU A 1 87 ? 9.527 -5.277 -2.200 1.00 67.00 87 LEU A C 1
ATOM 622 O O . LEU A 1 87 ? 8.751 -4.696 -1.442 1.00 67.00 87 LEU A O 1
ATOM 626 N N . ALA A 1 88 ? 10.032 -6.476 -1.911 1.00 70.31 88 ALA A N 1
ATOM 627 C CA . ALA A 1 88 ? 9.717 -7.158 -0.661 1.00 70.31 88 ALA A CA 1
ATOM 628 C C . ALA A 1 88 ? 10.210 -6.343 0.548 1.00 70.31 88 ALA A C 1
ATOM 630 O O . ALA A 1 88 ? 9.477 -6.190 1.523 1.00 70.31 88 ALA A O 1
ATOM 631 N N . VAL A 1 89 ? 11.398 -5.734 0.459 1.00 72.94 89 VAL A N 1
ATOM 632 C CA . VAL A 1 89 ? 11.958 -4.880 1.525 1.00 72.94 89 VA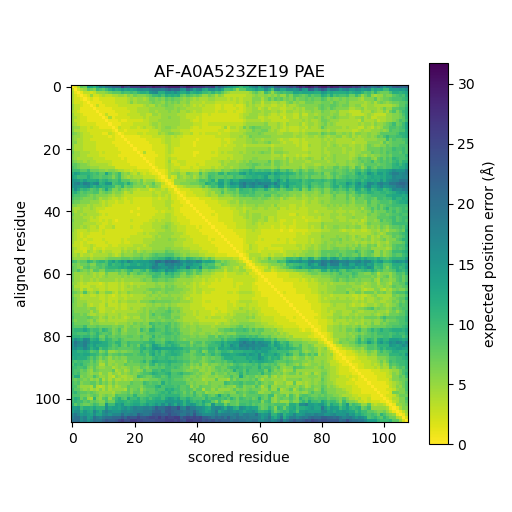L A CA 1
ATOM 633 C C . VAL A 1 89 ? 11.088 -3.647 1.800 1.00 72.94 89 VAL A C 1
ATOM 635 O O . VAL A 1 89 ? 10.990 -3.212 2.943 1.00 72.94 89 VAL A O 1
ATOM 638 N N . ILE A 1 90 ? 10.416 -3.111 0.780 1.00 72.19 90 ILE A N 1
ATOM 639 C CA . ILE A 1 90 ? 9.509 -1.959 0.897 1.00 72.19 90 ILE A CA 1
ATOM 640 C C . ILE A 1 90 ? 8.133 -2.384 1.430 1.00 72.19 90 ILE A C 1
ATOM 642 O O . ILE A 1 90 ? 7.568 -1.754 2.329 1.00 72.19 90 ILE A O 1
ATOM 646 N N . LEU A 1 91 ? 7.581 -3.464 0.879 1.00 73.62 91 LEU A N 1
ATOM 647 C CA . LEU A 1 91 ? 6.223 -3.914 1.164 1.00 73.62 91 LEU A CA 1
ATOM 648 C C . LEU A 1 91 ? 6.098 -4.560 2.549 1.00 73.62 91 LEU A C 1
ATOM 650 O O . LEU A 1 91 ? 5.061 -4.399 3.193 1.00 73.62 91 LEU A O 1
ATOM 654 N N . ILE A 1 92 ? 7.124 -5.268 3.034 1.00 79.19 92 ILE A N 1
ATOM 655 C CA . ILE A 1 92 ? 7.075 -5.978 4.323 1.00 79.19 92 ILE A CA 1
ATOM 656 C C . ILE A 1 92 ? 6.852 -5.010 5.506 1.00 79.19 92 ILE A C 1
ATOM 658 O O . ILE A 1 92 ? 5.890 -5.222 6.254 1.00 79.19 92 ILE A O 1
ATOM 662 N N . PRO A 1 93 ? 7.634 -3.921 5.683 1.00 79.00 93 PRO A N 1
ATOM 663 C CA . PRO A 1 93 ? 7.413 -2.956 6.763 1.00 79.00 93 PRO A CA 1
ATOM 664 C C . PRO A 1 93 ? 6.051 -2.260 6.673 1.00 79.00 93 PRO A C 1
ATOM 666 O O . PRO A 1 93 ? 5.354 -2.127 7.682 1.00 79.00 93 PRO A O 1
ATOM 669 N N . ALA A 1 94 ? 5.637 -1.860 5.464 1.00 78.06 94 ALA A N 1
ATOM 670 C CA . ALA A 1 94 ? 4.341 -1.224 5.234 1.00 78.06 94 ALA A CA 1
ATOM 671 C C . ALA A 1 94 ? 3.180 -2.158 5.621 1.00 78.06 94 ALA A C 1
ATOM 673 O O . ALA A 1 94 ? 2.255 -1.763 6.338 1.00 78.06 94 ALA A O 1
ATOM 674 N N . THR A 1 95 ? 3.268 -3.427 5.216 1.00 78.31 95 THR A N 1
ATOM 675 C CA . THR A 1 95 ? 2.267 -4.460 5.518 1.00 78.31 95 THR A CA 1
ATOM 676 C C . THR A 1 95 ? 2.209 -4.762 7.015 1.00 78.31 95 THR A C 1
ATOM 678 O O . THR A 1 95 ? 1.115 -4.856 7.575 1.00 78.31 95 THR A O 1
ATOM 681 N N . ALA A 1 96 ? 3.357 -4.844 7.694 1.00 77.88 96 ALA A N 1
ATOM 682 C CA . ALA A 1 96 ? 3.420 -5.067 9.138 1.00 77.88 96 ALA A CA 1
ATOM 683 C C . ALA A 1 96 ? 2.743 -3.932 9.929 1.00 77.88 96 ALA A C 1
ATOM 685 O O . ALA A 1 96 ? 1.931 -4.186 10.824 1.00 77.88 96 ALA A O 1
ATOM 686 N N . LEU A 1 97 ? 3.005 -2.674 9.561 1.00 78.06 97 LEU A N 1
ATOM 687 C CA . LEU A 1 97 ? 2.387 -1.508 10.200 1.00 78.06 97 LEU A CA 1
ATOM 688 C C . LEU A 1 97 ? 0.871 -1.458 9.983 1.00 78.06 97 LEU A C 1
ATOM 690 O O . LEU A 1 97 ? 0.117 -1.171 10.919 1.00 78.06 97 LEU A O 1
ATOM 694 N N . LEU A 1 98 ? 0.407 -1.795 8.778 1.00 75.69 98 LEU A N 1
ATOM 695 C CA . LEU A 1 98 ? -1.021 -1.896 8.483 1.00 75.69 98 LEU A CA 1
ATOM 696 C C . LEU A 1 98 ? -1.687 -3.063 9.227 1.00 75.69 98 LEU A C 1
ATOM 698 O O . LEU A 1 98 ? -2.817 -2.913 9.697 1.00 75.69 98 LEU A O 1
ATOM 702 N N . ALA A 1 99 ? -0.996 -4.192 9.406 1.00 75.12 99 ALA A N 1
ATOM 703 C CA . ALA A 1 99 ? -1.495 -5.332 10.176 1.00 75.12 99 ALA A CA 1
ATOM 704 C C . ALA A 1 99 ? -1.672 -4.988 11.665 1.00 75.12 99 ALA A C 1
ATOM 706 O O . ALA A 1 99 ? -2.682 -5.364 12.272 1.00 75.12 99 ALA A O 1
ATOM 707 N N . ILE A 1 100 ? -0.748 -4.212 12.238 1.00 77.88 100 ILE A N 1
ATOM 708 C CA . ILE A 1 100 ? -0.876 -3.663 13.596 1.00 77.88 100 ILE A CA 1
ATOM 709 C C . ILE A 1 100 ? -2.060 -2.685 13.657 1.00 77.88 100 ILE A C 1
ATOM 711 O O . ILE A 1 100 ? -2.923 -2.795 14.531 1.00 77.88 100 ILE A O 1
ATOM 715 N N . ALA A 1 101 ? -2.167 -1.762 12.696 1.00 75.25 101 ALA A N 1
ATOM 716 C CA . ALA A 1 101 ? -3.259 -0.787 12.641 1.00 75.25 101 ALA A CA 1
ATOM 717 C C . ALA A 1 101 ? -4.647 -1.445 12.481 1.00 75.25 101 ALA A C 1
ATOM 719 O O . ALA A 1 101 ? -5.629 -1.001 13.083 1.00 75.25 101 ALA A O 1
ATOM 720 N N . GLY A 1 102 ? -4.729 -2.532 11.711 1.00 70.06 102 GLY A N 1
ATOM 721 C CA . GLY A 1 102 ? -5.933 -3.338 11.503 1.00 70.06 102 GLY A CA 1
ATOM 722 C C . GLY A 1 102 ? -6.281 -4.287 12.658 1.00 70.06 102 GLY A C 1
ATOM 723 O O . GLY A 1 102 ? -7.279 -5.013 12.556 1.00 70.06 102 GLY A O 1
ATOM 724 N N . ARG A 1 103 ? -5.485 -4.295 13.743 1.00 76.50 103 ARG A N 1
ATOM 725 C CA . ARG A 1 103 ? -5.551 -5.277 14.842 1.00 76.50 103 ARG A CA 1
ATOM 726 C C . ARG A 1 103 ? -5.584 -6.724 14.333 1.00 76.50 103 ARG A C 1
ATOM 728 O O . ARG A 1 103 ? -6.381 -7.530 14.809 1.00 76.50 103 ARG A O 1
ATOM 735 N N . LEU A 1 104 ? -4.798 -7.022 13.303 1.00 62.75 104 LEU A N 1
ATOM 736 C CA . LEU A 1 104 ? -4.525 -8.394 12.860 1.00 62.75 104 LEU A CA 1
ATOM 737 C C . LEU A 1 104 ? -3.312 -8.963 13.602 1.00 62.75 104 LEU A C 1
ATOM 739 O O . LEU A 1 104 ? -3.304 -10.138 13.938 1.00 62.75 104 LEU A O 1
ATOM 743 N N . ALA A 1 105 ? -2.332 -8.111 13.912 1.00 53.84 105 ALA A N 1
ATOM 744 C CA . ALA A 1 105 ? -1.214 -8.425 14.794 1.00 53.84 105 ALA A CA 1
ATOM 745 C C . ALA A 1 105 ? -1.422 -7.745 16.159 1.00 53.84 105 ALA A C 1
ATOM 747 O O . ALA A 1 105 ? -1.801 -6.574 16.211 1.00 53.84 105 ALA A O 1
ATOM 748 N N . PHE A 1 106 ? -1.187 -8.477 17.255 1.00 57.91 106 PHE A N 1
ATOM 749 C CA . PHE A 1 106 ? -1.299 -8.004 18.650 1.00 57.91 106 PHE A CA 1
ATOM 750 C C . PHE A 1 106 ? -2.694 -7.516 19.102 1.00 57.91 106 PHE A C 1
ATOM 752 O O . PHE A 1 106 ? -2.822 -6.843 20.126 1.00 57.91 106 PHE A O 1
ATOM 759 N N . GLY A 1 107 ? -3.760 -7.863 18.376 1.00 51.19 107 GLY A N 1
ATOM 760 C CA . GLY A 1 107 ? -5.136 -7.604 18.801 1.00 51.19 107 GLY A CA 1
ATOM 761 C C . GLY A 1 107 ? -5.675 -8.740 19.670 1.00 51.19 107 GLY A C 1
ATOM 762 O O . GLY A 1 107 ? -5.882 -9.832 19.152 1.00 51.19 107 GLY A O 1
ATOM 763 N N . ARG A 1 108 ? -5.917 -8.476 20.960 1.00 47.47 108 ARG A N 1
ATOM 764 C CA . ARG A 1 108 ? -6.950 -9.195 21.725 1.00 47.47 108 ARG A CA 1
ATOM 765 C C . ARG A 1 108 ? -8.329 -8.677 21.321 1.00 47.47 108 ARG A C 1
ATOM 767 O O . ARG A 1 108 ? -8.449 -7.442 21.097 1.00 47.47 108 ARG A O 1
#